Protein AF-A0A0C9ZNX4-F1 (afdb_monomer)

Mean predicted aligned error: 5.12 Å

Radius of gyration: 13.81 Å; Cα contacts (8 Å, |Δi|>4): 34; chains: 1; bounding box: 36×16×34 Å

Organism: NCBI:txid765257

Sequence (59 aa):
APSDKVVTPLKRLAIHSTATCSAEATAYGKCILATYVDVRKDTCKREFERFGQCLRQAV

pLDDT: mean 91.24, std 13.69, range [40.56, 98.5]

Foldseek 3Di:
DDDPPCQDPVNQLVCCLCPVLVVLNVLLVVQCVVCVPPDDPPSSVVSVVSSVVSSVVRD

InterPro domains:
  IPR034595 NADH dehydrogenase [ubiquinone] 1 alpha subcomplex assembly factor 8 [PTHR34561] (8-59)

Solvent-accessible surface area (backbone atoms only — not comparable to full-atom values): 3515 Å² total; per-residue (Å²): 130,92,68,94,67,82,66,52,71,69,56,46,48,50,47,36,47,66,60,77,32,31,67,38,44,48,53,30,52,52,46,46,66,75,34,65,92,73,67,53,92,67,72,52,43,71,36,45,52,51,30,52,50,45,46,72,74,70,108

Secondary structure (DSSP, 8-state):
--------HHHHHHHIIIIITHHHHHHHHHHHHHTTTS--TTTTHHHHHHHHHHHHHH-

Structure (mmCIF, N/CA/C/O backbone):
data_AF-A0A0C9ZNX4-F1
#
_entry.id   AF-A0A0C9ZNX4-F1
#
loop_
_atom_site.group_PDB
_atom_site.id
_atom_site.type_symbol
_atom_site.label_atom_id
_atom_site.label_alt_id
_atom_site.label_comp_id
_atom_site.label_asym_id
_atom_site.label_entity_id
_atom_site.label_seq_id
_atom_site.pdbx_PDB_ins_code
_atom_site.Cartn_x
_atom_site.Cartn_y
_atom_site.Cartn_z
_atom_site.occupancy
_atom_site.B_iso_or_equiv
_atom_site.auth_seq_id
_atom_site.auth_comp_id
_atom_site.auth_asym_id
_atom_site.auth_atom_id
_atom_site.pdbx_PDB_model_num
ATOM 1 N N . ALA A 1 1 ? 19.189 -4.246 -25.176 1.00 40.56 1 ALA A N 1
ATOM 2 C CA . ALA A 1 1 ? 18.318 -4.124 -23.987 1.00 40.56 1 ALA A CA 1
ATOM 3 C C . ALA A 1 1 ? 17.129 -3.242 -24.356 1.00 40.56 1 ALA A C 1
ATOM 5 O O . ALA A 1 1 ? 17.358 -2.258 -25.059 1.00 40.56 1 ALA A O 1
ATOM 6 N N . PRO A 1 2 ? 15.878 -3.591 -24.016 1.00 45.19 2 PRO A N 1
ATOM 7 C CA . PRO A 1 2 ? 14.724 -2.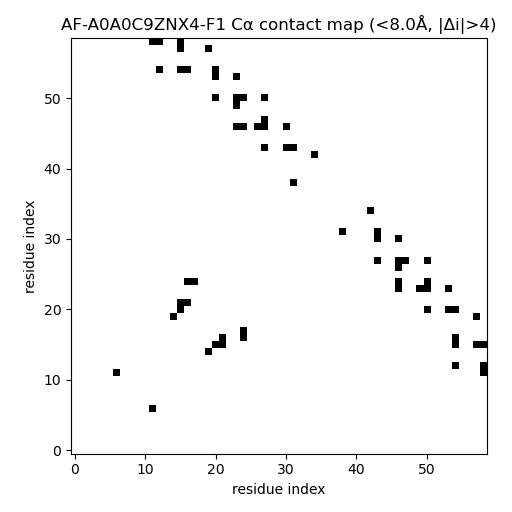867 -24.524 1.00 45.19 2 PRO A CA 1
ATOM 8 C C . PRO A 1 2 ? 14.582 -1.524 -23.793 1.00 45.19 2 PRO A C 1
ATOM 10 O O . PRO A 1 2 ? 13.948 -1.430 -22.758 1.00 45.19 2 PRO A O 1
ATOM 13 N N . SER A 1 3 ? 15.218 -0.501 -24.361 1.00 53.31 3 SER A N 1
ATOM 14 C CA . SER A 1 3 ? 14.644 0.817 -24.629 1.00 53.31 3 SER A CA 1
ATOM 15 C C . SER A 1 3 ? 13.825 1.463 -23.492 1.00 53.31 3 SER A C 1
ATOM 17 O O . SER A 1 3 ? 12.608 1.299 -23.426 1.00 53.31 3 SER A O 1
ATOM 19 N N . ASP A 1 4 ? 14.504 2.299 -22.696 1.00 54.53 4 ASP A N 1
ATOM 20 C CA . ASP A 1 4 ? 14.002 3.428 -21.886 1.00 54.53 4 ASP A CA 1
ATOM 21 C C . ASP A 1 4 ? 13.181 4.444 -22.720 1.00 54.53 4 ASP A C 1
ATOM 23 O O . ASP A 1 4 ? 13.457 5.644 -22.775 1.00 54.53 4 ASP A O 1
ATOM 27 N N . LYS A 1 5 ? 12.173 3.982 -23.465 1.00 57.06 5 LYS A N 1
ATOM 28 C CA . LYS A 1 5 ? 11.310 4.842 -24.276 1.00 57.06 5 LYS A CA 1
ATOM 29 C C . LYS A 1 5 ? 10.311 5.519 -23.359 1.00 57.06 5 LYS A C 1
ATOM 31 O O . LYS A 1 5 ? 9.325 4.893 -22.986 1.00 57.06 5 LYS A O 1
ATOM 36 N N . VAL A 1 6 ? 10.607 6.774 -23.014 1.00 65.44 6 VAL A N 1
ATOM 37 C CA . VAL A 1 6 ? 9.699 7.815 -22.493 1.00 65.44 6 VAL A CA 1
ATOM 38 C C . VAL A 1 6 ? 8.398 7.229 -21.938 1.00 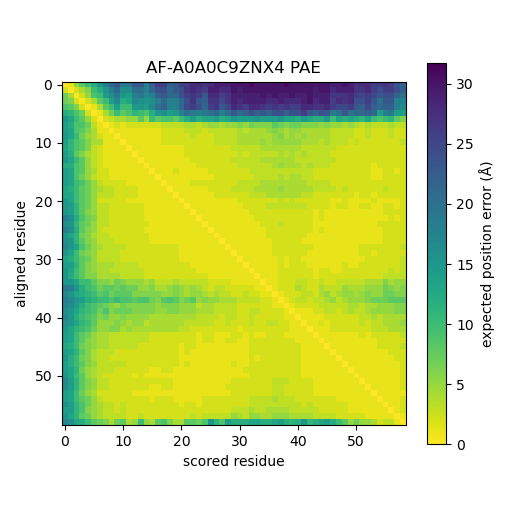65.44 6 VAL A C 1
ATOM 40 O O . VAL A 1 6 ? 7.335 7.270 -22.559 1.00 65.44 6 VAL A O 1
ATOM 43 N N . VAL A 1 7 ? 8.502 6.601 -20.771 1.00 80.38 7 VAL A N 1
ATOM 44 C CA . VAL A 1 7 ? 7.337 6.096 -20.054 1.00 80.38 7 VAL A CA 1
ATOM 45 C C . VAL A 1 7 ? 6.637 7.316 -19.469 1.00 80.38 7 VAL A C 1
ATOM 47 O O . VAL A 1 7 ? 7.248 8.066 -18.707 1.00 80.38 7 VAL A O 1
ATOM 50 N N . THR A 1 8 ? 5.375 7.543 -19.843 1.00 92.06 8 THR A N 1
ATOM 51 C CA . THR A 1 8 ? 4.600 8.664 -19.292 1.00 92.06 8 THR A CA 1
ATOM 52 C C . THR A 1 8 ? 4.569 8.572 -17.762 1.00 92.06 8 THR A C 1
ATOM 54 O O . THR A 1 8 ? 4.564 7.457 -17.229 1.00 92.06 8 THR A O 1
ATOM 57 N N . PRO A 1 9 ? 4.520 9.699 -17.030 1.00 91.81 9 PRO A N 1
ATOM 58 C CA . PRO A 1 9 ? 4.547 9.677 -15.566 1.00 91.81 9 PRO A CA 1
ATOM 59 C C . PRO A 1 9 ? 3.510 8.728 -14.943 1.00 91.81 9 PRO A C 1
ATOM 61 O O . PRO A 1 9 ? 3.831 7.973 -14.031 1.00 91.81 9 PRO A O 1
ATOM 64 N N . LEU A 1 10 ? 2.295 8.673 -15.504 1.00 92.44 10 LEU A N 1
ATOM 65 C CA . LEU A 1 10 ? 1.250 7.739 -15.069 1.00 92.44 10 LEU A CA 1
ATOM 66 C C . LEU A 1 10 ? 1.627 6.270 -15.300 1.00 92.44 10 LEU A C 1
ATOM 68 O O . LEU A 1 10 ? 1.384 5.429 -14.439 1.00 92.44 10 LEU A O 1
ATOM 72 N N . LYS A 1 11 ? 2.245 5.947 -16.441 1.00 92.88 11 LYS A N 1
ATOM 73 C CA . LYS A 1 11 ? 2.688 4.580 -16.736 1.00 92.88 11 LYS A CA 1
ATOM 74 C C . LYS A 1 11 ? 3.854 4.169 -15.834 1.00 92.88 11 LYS A C 1
ATOM 76 O O . LYS A 1 11 ? 3.889 3.028 -15.385 1.00 92.88 11 LYS A O 1
ATOM 81 N N . ARG A 1 12 ? 4.763 5.095 -15.514 1.00 92.38 12 ARG A N 1
ATOM 82 C CA . ARG A 1 12 ? 5.850 4.871 -14.549 1.00 92.38 12 ARG A CA 1
ATOM 83 C C . ARG A 1 12 ? 5.277 4.587 -13.160 1.00 92.38 12 ARG A C 1
ATOM 85 O O . ARG A 1 12 ? 5.627 3.577 -12.557 1.00 92.38 12 ARG A O 1
ATOM 92 N N . LEU A 1 13 ? 4.342 5.419 -12.695 1.00 93.94 13 LEU A N 1
ATOM 93 C CA . LEU A 1 13 ? 3.651 5.218 -11.421 1.00 93.94 13 LEU A CA 1
ATOM 94 C C . LEU A 1 13 ? 2.959 3.849 -11.361 1.00 93.94 13 LEU A C 1
ATOM 96 O O . LEU A 1 13 ? 3.088 3.147 -10.359 1.00 93.94 13 LEU A O 1
ATOM 100 N N . ALA A 1 14 ? 2.263 3.452 -12.431 1.00 94.38 14 ALA A N 1
ATOM 101 C CA . ALA A 1 14 ? 1.582 2.162 -12.501 1.00 94.38 14 ALA A CA 1
ATOM 102 C C . ALA A 1 14 ? 2.572 0.994 -12.366 1.00 94.38 14 ALA A C 1
ATOM 104 O O . ALA A 1 14 ? 2.354 0.105 -11.547 1.00 94.38 14 ALA A O 1
ATOM 105 N N . ILE A 1 15 ? 3.693 1.041 -13.096 1.00 95.06 15 ILE A N 1
ATOM 106 C CA . ILE A 1 15 ? 4.747 0.018 -13.025 1.00 95.06 15 ILE A CA 1
ATOM 107 C C . ILE A 1 15 ? 5.284 -0.113 -11.598 1.00 95.06 15 ILE A C 1
ATOM 109 O O . ILE A 1 15 ? 5.325 -1.219 -11.060 1.00 95.06 15 ILE A O 1
ATOM 113 N N . HIS A 1 16 ? 5.667 0.994 -10.958 1.00 96.19 16 HIS A N 1
ATOM 114 C CA . HIS A 1 16 ? 6.225 0.925 -9.607 1.00 96.19 16 HIS A CA 1
ATOM 115 C C . HIS A 1 16 ? 5.182 0.536 -8.556 1.00 96.19 16 HIS A C 1
ATOM 117 O O . HIS A 1 16 ? 5.524 -0.164 -7.609 1.00 96.19 16 HIS A O 1
ATOM 123 N N . SER A 1 17 ? 3.908 0.883 -8.755 1.00 96.62 17 SER A N 1
ATOM 124 C CA . SER A 1 17 ? 2.808 0.441 -7.886 1.00 96.62 17 SER A CA 1
ATOM 125 C C . SER A 1 17 ? 2.605 -1.074 -7.913 1.00 96.62 17 SER A C 1
ATOM 127 O O . SER A 1 17 ? 2.380 -1.673 -6.866 1.00 96.62 17 SER A O 1
ATOM 129 N N . THR A 1 18 ? 2.677 -1.702 -9.092 1.00 95.69 18 THR A N 1
ATOM 130 C CA . THR A 1 18 ? 2.301 -3.117 -9.257 1.00 95.69 18 THR A CA 1
ATOM 131 C C . THR A 1 18 ? 3.475 -4.083 -9.321 1.00 95.69 18 THR A C 1
ATOM 133 O O . THR A 1 18 ? 3.268 -5.275 -9.119 1.00 95.69 18 THR A O 1
ATOM 136 N N . ALA A 1 19 ? 4.686 -3.612 -9.626 1.00 95.69 19 ALA A N 1
ATOM 137 C CA . ALA A 1 19 ? 5.884 -4.447 -9.684 1.00 95.69 19 ALA A CA 1
ATOM 138 C C . ALA A 1 19 ? 6.813 -4.155 -8.499 1.00 95.69 19 ALA A C 1
ATOM 140 O O . ALA A 1 19 ? 6.984 -5.012 -7.633 1.00 95.69 19 ALA A O 1
ATOM 141 N N . THR A 1 20 ? 7.367 -2.938 -8.433 1.00 96.75 20 THR A N 1
ATOM 142 C CA . THR A 1 20 ? 8.385 -2.560 -7.435 1.00 96.75 20 THR A CA 1
ATOM 143 C C . THR A 1 20 ? 7.848 -2.573 -6.003 1.00 96.75 20 THR A C 1
ATOM 145 O O . THR A 1 20 ? 8.458 -3.189 -5.142 1.00 96.75 20 THR A O 1
ATOM 148 N N . CYS A 1 21 ? 6.696 -1.946 -5.762 1.00 98.19 21 CYS A N 1
ATOM 149 C CA . CYS A 1 21 ? 6.079 -1.783 -4.440 1.00 98.19 21 CYS A CA 1
ATOM 150 C C . CYS A 1 21 ? 4.893 -2.739 -4.225 1.00 98.19 21 CYS A C 1
ATOM 152 O O . CYS A 1 21 ? 3.940 -2.433 -3.503 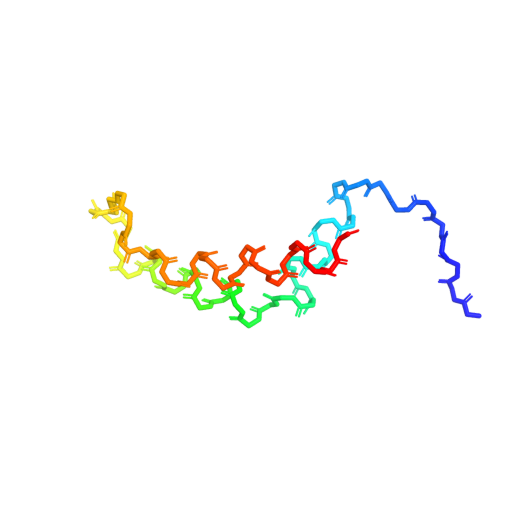1.00 98.19 21 CYS A O 1
ATOM 154 N N . SER A 1 22 ? 4.903 -3.881 -4.920 1.00 98.12 22 SER A N 1
ATOM 155 C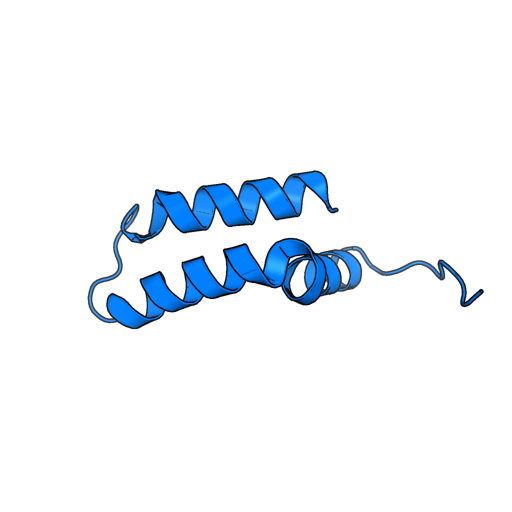 CA . SER A 1 22 ? 3.782 -4.828 -4.961 1.00 98.12 22 SER A CA 1
ATOM 156 C C . SER A 1 22 ? 3.457 -5.436 -3.592 1.00 98.12 22 SER A C 1
ATOM 158 O O . SER A 1 22 ? 2.288 -5.695 -3.288 1.00 98.12 22 SER A O 1
ATOM 160 N N . ALA A 1 23 ? 4.468 -5.625 -2.741 1.00 98.38 23 ALA A N 1
ATOM 161 C CA . ALA A 1 23 ? 4.301 -6.152 -1.392 1.00 98.38 23 ALA A CA 1
ATOM 162 C C . ALA A 1 23 ? 3.539 -5.166 -0.491 1.00 98.38 23 ALA A C 1
ATOM 164 O O . ALA A 1 23 ? 2.556 -5.541 0.154 1.00 98.38 23 ALA A O 1
ATOM 165 N N . GLU A 1 24 ? 3.943 -3.896 -0.489 1.00 98.44 24 GLU A N 1
ATOM 166 C CA . GLU A 1 24 ? 3.302 -2.819 0.262 1.00 98.44 24 GLU A CA 1
ATOM 167 C C . GLU A 1 24 ? 1.892 -2.544 -0.265 1.00 98.44 24 GLU A C 1
ATOM 169 O O . GLU A 1 24 ? 0.955 -2.420 0.526 1.00 98.44 24 GLU A O 1
ATOM 174 N N . ALA A 1 25 ? 1.719 -2.525 -1.592 1.00 98.06 25 ALA A N 1
ATOM 175 C CA . ALA A 1 25 ? 0.414 -2.377 -2.232 1.00 98.06 25 ALA A CA 1
ATOM 176 C C . ALA A 1 25 ? -0.547 -3.501 -1.812 1.00 98.06 25 ALA A C 1
ATOM 178 O O . ALA A 1 25 ? -1.697 -3.242 -1.452 1.00 98.06 25 ALA A O 1
ATOM 179 N N . THR A 1 26 ? -0.068 -4.749 -1.786 1.00 98.44 26 THR A N 1
ATOM 180 C CA . THR A 1 26 ? -0.861 -5.908 -1.350 1.00 98.44 26 THR A CA 1
ATOM 181 C C . THR A 1 26 ? -1.231 -5.815 0.128 1.00 98.44 26 THR A C 1
ATOM 183 O O . THR A 1 26 ? -2.368 -6.107 0.498 1.00 98.44 26 THR A O 1
ATOM 186 N N . ALA A 1 27 ? -0.296 -5.408 0.990 1.00 98.50 27 ALA A N 1
ATOM 187 C CA . ALA A 1 27 ? -0.561 -5.228 2.416 1.00 98.50 27 ALA A CA 1
ATOM 188 C C . ALA A 1 27 ? -1.621 -4.141 2.662 1.00 98.50 27 ALA A C 1
ATOM 190 O O . ALA A 1 27 ? -2.566 -4.363 3.422 1.00 98.50 27 ALA A O 1
ATOM 191 N N . TYR A 1 28 ? -1.510 -3.007 1.965 1.00 98.31 28 TYR A N 1
ATOM 192 C CA .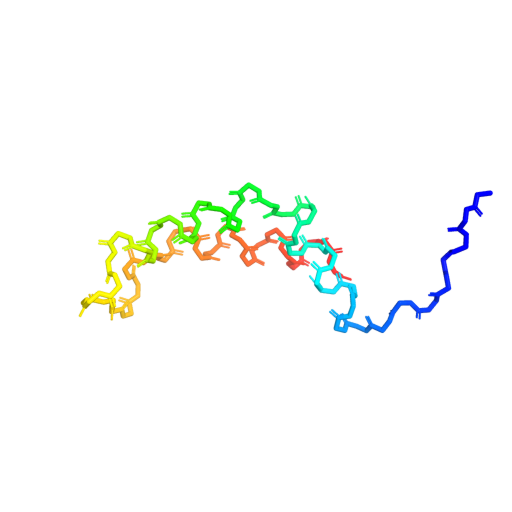 TYR A 1 28 ? -2.498 -1.934 2.025 1.00 98.31 28 TYR A CA 1
ATOM 193 C C . TYR A 1 28 ? -3.874 -2.394 1.530 1.00 98.31 28 TYR A C 1
ATOM 195 O O . TYR A 1 28 ? -4.868 -2.220 2.236 1.00 98.31 28 TYR A O 1
ATOM 203 N N . GLY A 1 29 ? -3.933 -3.064 0.376 1.00 97.00 29 GLY A N 1
ATOM 204 C CA . GLY A 1 29 ? -5.178 -3.604 -0.173 1.00 97.00 29 GLY A CA 1
ATOM 205 C C 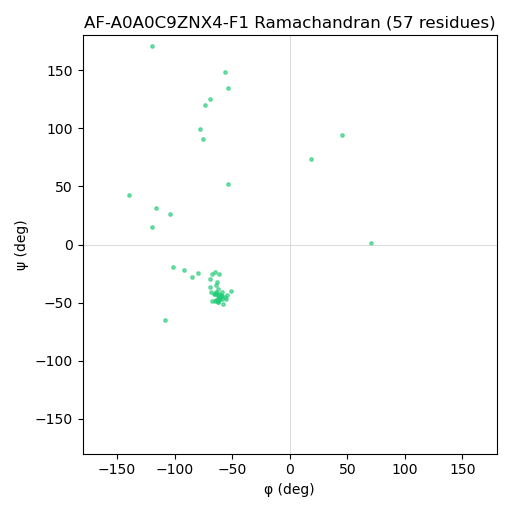. GLY A 1 29 ? -5.866 -4.602 0.762 1.00 97.00 29 GLY A C 1
ATOM 206 O O . GLY A 1 29 ? -7.079 -4.535 0.941 1.00 97.00 29 GLY A O 1
ATOM 207 N N . LYS A 1 30 ? -5.101 -5.479 1.427 1.00 98.31 30 LYS A N 1
ATOM 208 C CA . LYS A 1 30 ? -5.633 -6.408 2.440 1.00 98.31 30 LYS A CA 1
ATOM 209 C C . LYS A 1 30 ? -6.260 -5.678 3.627 1.00 98.31 30 LYS A C 1
ATOM 211 O O . LYS A 1 30 ? -7.329 -6.084 4.073 1.00 98.31 30 LYS A O 1
ATOM 216 N N . CYS A 1 31 ? -5.626 -4.612 4.117 1.00 98.06 31 CYS A N 1
ATOM 217 C CA . CYS A 1 31 ? -6.186 -3.808 5.202 1.00 98.06 31 CYS A CA 1
ATOM 218 C C . CYS A 1 31 ? -7.513 -3.158 4.786 1.00 98.06 31 CYS A C 1
ATOM 220 O O . CYS A 1 31 ? -8.515 -3.324 5.476 1.00 98.06 31 CYS A O 1
ATOM 222 N N . ILE A 1 32 ? -7.546 -2.507 3.618 1.00 97.69 32 ILE A N 1
ATOM 223 C CA . ILE A 1 32 ? -8.763 -1.867 3.101 1.00 97.69 32 ILE A CA 1
ATOM 224 C C . ILE A 1 32 ? -9.885 -2.887 2.917 1.00 97.69 32 ILE A C 1
ATOM 226 O O . ILE A 1 32 ? -11.011 -2.621 3.321 1.00 97.69 32 ILE A O 1
ATOM 230 N N . LEU A 1 33 ? -9.585 -4.063 2.359 1.00 97.25 33 LEU A N 1
ATOM 231 C CA . LEU A 1 33 ? -10.577 -5.120 2.178 1.00 97.25 33 LEU A CA 1
ATOM 232 C C . LEU A 1 33 ? -11.136 -5.619 3.518 1.00 97.25 33 LEU A C 1
ATOM 234 O O . LEU A 1 33 ? -12.332 -5.868 3.619 1.00 97.25 33 LEU A O 1
ATOM 238 N N . ALA A 1 34 ? -10.300 -5.731 4.551 1.00 97.12 34 ALA A N 1
ATOM 239 C CA . ALA A 1 34 ? -10.742 -6.141 5.881 1.00 97.12 34 ALA A CA 1
ATOM 240 C C . ALA A 1 34 ? -11.658 -5.104 6.556 1.00 97.12 34 ALA A C 1
ATOM 242 O O . ALA A 1 34 ? -12.473 -5.471 7.399 1.00 97.12 34 ALA A O 1
ATOM 243 N N . THR A 1 35 ? -11.547 -3.825 6.188 1.00 95.06 35 THR A N 1
ATOM 244 C CA . THR A 1 35 ? -12.276 -2.721 6.833 1.00 95.06 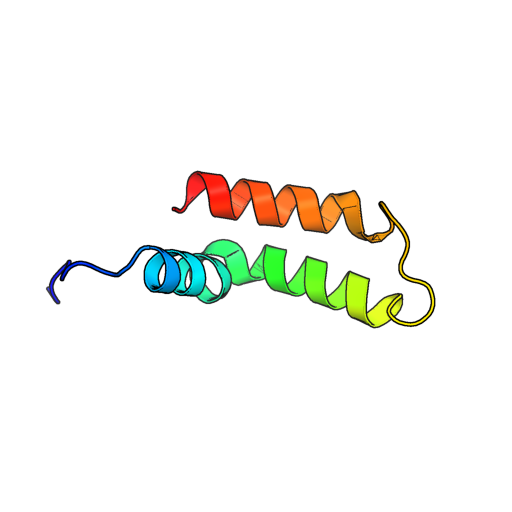35 THR A CA 1
ATOM 245 C C . THR A 1 35 ? -13.197 -1.953 5.883 1.00 95.06 35 THR A C 1
ATOM 247 O O . THR A 1 35 ? -13.603 -0.845 6.214 1.00 95.06 35 THR A O 1
ATOM 250 N N . TYR A 1 36 ? -13.521 -2.481 4.696 1.00 94.12 36 TYR A N 1
ATOM 251 C CA . TYR A 1 36 ? -14.100 -1.678 3.603 1.00 94.12 36 TYR A CA 1
ATOM 252 C C . TYR A 1 36 ? -15.457 -1.031 3.936 1.00 94.12 36 TYR A C 1
ATOM 254 O O . TYR A 1 36 ? -15.808 -0.010 3.350 1.00 94.12 36 TYR A O 1
ATOM 262 N N . VAL A 1 37 ? -16.208 -1.611 4.877 1.00 95.69 37 VAL A N 1
ATOM 263 C CA . VAL A 1 37 ? -17.533 -1.131 5.307 1.00 95.69 37 VAL A CA 1
ATOM 264 C C . VAL A 1 37 ? -17.482 0.041 6.292 1.00 95.69 37 VAL A C 1
ATOM 266 O O . VAL A 1 37 ? -18.434 0.809 6.360 1.00 95.69 37 VAL A O 1
ATOM 269 N N . ASP A 1 38 ? -16.389 0.192 7.041 1.00 92.44 38 ASP A N 1
ATOM 270 C CA . ASP A 1 38 ? -16.194 1.261 8.035 1.00 92.44 38 ASP A CA 1
ATOM 271 C C . ASP A 1 38 ? -14.755 1.783 7.963 1.00 92.44 38 ASP A C 1
ATOM 273 O O . ASP A 1 38 ? -14.060 1.974 8.961 1.00 92.44 38 ASP A O 1
ATOM 277 N N . VAL A 1 39 ? -14.256 1.970 6.739 1.00 93.19 39 VAL A N 1
ATOM 278 C CA . VAL A 1 39 ? -12.941 2.572 6.550 1.00 93.19 39 VAL A CA 1
ATOM 279 C C . VAL A 1 39 ? -13.028 4.043 6.943 1.00 93.19 39 VAL A C 1
ATOM 281 O O . VAL A 1 39 ? -13.851 4.809 6.440 1.00 93.19 39 VAL A O 1
ATOM 284 N N . ARG A 1 40 ? -12.162 4.454 7.864 1.00 94.69 40 ARG A N 1
ATOM 285 C CA . ARG A 1 40 ? -12.054 5.832 8.336 1.00 94.69 40 ARG A CA 1
ATOM 286 C C . ARG A 1 40 ? -10.657 6.348 8.048 1.00 94.69 40 ARG A C 1
ATOM 288 O O . ARG A 1 40 ? -9.748 5.615 7.645 1.00 94.69 40 ARG A O 1
ATOM 295 N N . LYS A 1 41 ? -10.481 7.652 8.251 1.00 94.00 41 LYS A N 1
ATOM 296 C CA . LYS A 1 41 ? -9.148 8.240 8.235 1.00 94.00 41 LYS A CA 1
ATOM 297 C C . LYS A 1 41 ? -8.265 7.465 9.218 1.00 94.00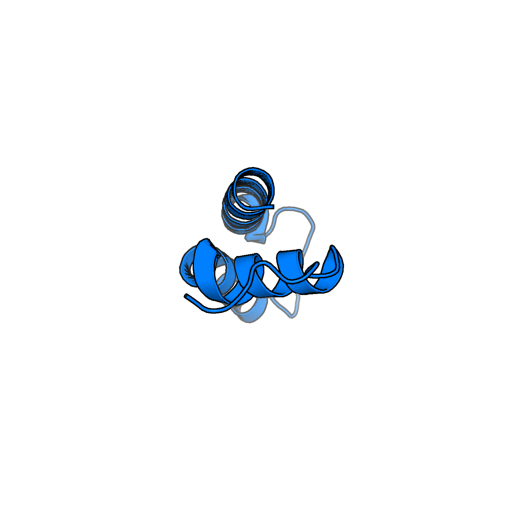 41 LYS A C 1
ATOM 299 O O . LYS A 1 41 ? -8.680 7.173 10.332 1.00 94.00 41 LYS A O 1
ATOM 304 N N . ASP A 1 42 ? -7.063 7.145 8.763 1.00 95.56 42 ASP A N 1
ATOM 305 C CA . ASP A 1 42 ? -6.021 6.448 9.510 1.00 95.56 42 ASP A CA 1
ATOM 306 C C . ASP A 1 42 ? -6.249 4.949 9.814 1.00 95.56 42 ASP A C 1
ATOM 308 O O . ASP A 1 42 ? -5.340 4.316 10.349 1.00 95.56 42 ASP A O 1
ATOM 312 N N . THR A 1 43 ? -7.360 4.330 9.380 1.00 96.69 43 THR A N 1
ATOM 313 C CA . THR A 1 43 ? -7.617 2.882 9.571 1.00 96.69 43 THR A CA 1
ATOM 314 C C . THR A 1 43 ? -6.480 1.996 9.041 1.00 96.69 43 THR A C 1
ATOM 316 O O . THR A 1 43 ? -6.050 1.073 9.723 1.00 96.69 43 THR A O 1
ATOM 319 N N . CYS A 1 44 ? -5.952 2.313 7.855 1.00 97.88 44 CYS A N 1
ATOM 320 C CA . CYS A 1 44 ? -4.838 1.601 7.210 1.00 97.88 44 CYS A CA 1
ATOM 321 C C . CYS A 1 44 ? -3.597 2.494 7.058 1.00 97.88 44 CYS A C 1
ATOM 323 O O . CYS A 1 44 ? -2.861 2.394 6.072 1.00 97.88 44 CYS A O 1
ATOM 325 N N . LYS A 1 45 ? -3.405 3.438 7.994 1.00 98.00 45 LYS A N 1
ATOM 326 C CA . LYS A 1 45 ? -2.372 4.483 7.906 1.00 98.00 45 LYS A CA 1
ATOM 327 C C . LYS A 1 45 ? -0.978 3.907 7.705 1.00 98.00 45 LYS A C 1
ATOM 329 O O . LYS A 1 45 ? -0.246 4.360 6.835 1.00 98.00 45 LYS A O 1
ATOM 334 N N . ARG A 1 46 ? -0.624 2.899 8.497 1.00 98.25 46 ARG A N 1
ATOM 335 C CA . ARG A 1 46 ? 0.716 2.307 8.499 1.00 98.25 46 ARG A CA 1
ATOM 336 C C . ARG A 1 46 ? 1.057 1.693 7.142 1.00 98.25 46 ARG A C 1
ATOM 338 O O . ARG A 1 46 ? 2.154 1.890 6.627 1.00 98.25 46 ARG A O 1
ATOM 345 N N . GLU A 1 47 ? 0.129 0.937 6.568 1.00 98.31 47 GLU A N 1
ATOM 346 C CA . GLU A 1 47 ? 0.285 0.294 5.267 1.00 98.31 47 GLU A CA 1
ATOM 347 C C . GLU A 1 47 ? 0.321 1.344 4.151 1.00 98.31 47 GLU A C 1
ATOM 349 O O . GLU A 1 47 ? 1.167 1.268 3.261 1.00 98.31 47 GLU A O 1
ATOM 354 N N . PHE A 1 48 ? -0.533 2.367 4.246 1.00 98.00 48 PHE A N 1
ATOM 355 C CA . PHE A 1 48 ? -0.556 3.494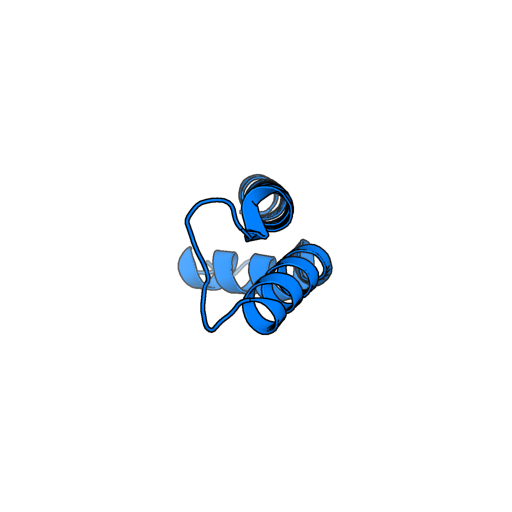 3.317 1.00 98.00 48 PHE A CA 1
ATOM 356 C C . PHE A 1 48 ? 0.760 4.287 3.320 1.00 98.00 48 PHE A C 1
ATOM 358 O O . PHE A 1 48 ? 1.303 4.587 2.259 1.00 98.00 48 PHE A O 1
ATOM 365 N N . GLU A 1 49 ? 1.306 4.603 4.496 1.00 98.38 49 GLU A N 1
ATOM 366 C CA . GLU A 1 49 ? 2.567 5.336 4.636 1.00 98.38 49 GLU A CA 1
ATOM 367 C C . GLU A 1 49 ? 3.743 4.553 4.053 1.00 98.38 49 GLU A C 1
ATOM 369 O O . GLU A 1 49 ? 4.549 5.131 3.321 1.00 98.38 49 GLU A O 1
ATOM 374 N N . ARG A 1 50 ? 3.808 3.240 4.312 1.00 98.31 50 ARG A N 1
ATOM 375 C CA . ARG A 1 50 ? 4.830 2.349 3.738 1.00 98.31 50 ARG A CA 1
ATOM 376 C C . ARG A 1 50 ? 4.728 2.276 2.220 1.00 98.31 50 ARG A C 1
ATOM 378 O O . ARG A 1 50 ? 5.729 2.462 1.532 1.00 98.31 50 ARG A O 1
ATOM 385 N N . PHE A 1 51 ? 3.521 2.072 1.695 1.00 98.38 51 PHE A N 1
ATOM 386 C CA . PHE A 1 51 ? 3.301 2.037 0.252 1.00 98.38 51 PHE A CA 1
ATOM 387 C C . PHE A 1 51 ? 3.671 3.372 -0.407 1.00 98.38 51 PHE A C 1
ATOM 389 O O . PHE A 1 51 ? 4.429 3.404 -1.376 1.00 98.38 51 PHE A O 1
ATOM 396 N N . GLY A 1 52 ? 3.226 4.490 0.170 1.00 97.56 52 GLY A N 1
ATOM 397 C CA . GLY A 1 52 ? 3.560 5.827 -0.311 1.00 97.56 52 GLY A CA 1
ATOM 398 C C . GLY A 1 52 ? 5.053 6.151 -0.220 1.00 97.56 52 GLY A C 1
ATOM 399 O O . GLY A 1 52 ? 5.576 6.842 -1.092 1.00 97.56 52 GLY A O 1
ATOM 400 N N . GLN A 1 53 ? 5.756 5.655 0.803 1.00 98.31 53 GLN A N 1
ATOM 401 C CA . GLN A 1 53 ? 7.210 5.780 0.906 1.00 98.31 53 GLN A CA 1
ATOM 402 C C . GLN A 1 53 ? 7.915 5.035 -0.227 1.00 98.31 53 GLN A C 1
ATOM 404 O O . GLN A 1 53 ? 8.763 5.637 -0.882 1.00 98.31 53 GLN A O 1
ATOM 409 N N . CYS A 1 54 ? 7.533 3.784 -0.494 1.00 98.12 54 CYS A N 1
ATOM 410 C CA . CYS A 1 54 ? 8.104 3.010 -1.594 1.00 98.12 54 CYS A CA 1
ATOM 411 C C . CYS A 1 54 ? 7.889 3.713 -2.944 1.00 98.12 54 CYS A C 1
ATOM 413 O O . CYS A 1 54 ? 8.839 3.919 -3.696 1.00 98.12 54 CYS A O 1
ATOM 415 N N . LEU A 1 55 ? 6.666 4.184 -3.221 1.00 96.56 55 LEU A N 1
ATOM 416 C CA . LEU A 1 55 ? 6.364 4.893 -4.469 1.00 96.56 55 LEU A CA 1
ATOM 417 C C . LEU A 1 55 ? 7.196 6.164 -4.652 1.00 96.56 55 LEU A C 1
ATOM 419 O O . LEU A 1 55 ? 7.720 6.395 -5.735 1.00 96.56 55 LEU A O 1
ATOM 423 N N . ARG A 1 56 ? 7.340 6.976 -3.598 1.00 95.38 56 ARG A N 1
ATOM 424 C CA . ARG A 1 56 ? 8.141 8.210 -3.646 1.00 95.38 56 ARG A CA 1
ATOM 425 C C . ARG A 1 56 ? 9.632 7.955 -3.864 1.00 95.38 56 ARG A C 1
ATOM 427 O O . ARG A 1 56 ? 10.321 8.856 -4.320 1.00 95.38 56 ARG A O 1
ATOM 434 N N . GLN A 1 57 ? 10.130 6.773 -3.510 1.00 95.50 57 GLN A N 1
ATOM 435 C CA . GLN A 1 57 ? 11.514 6.373 -3.774 1.00 95.50 57 GLN A CA 1
ATOM 436 C C . GLN A 1 57 ? 11.695 5.784 -5.179 1.00 95.50 57 GLN A C 1
ATOM 438 O O . GLN A 1 57 ? 12.790 5.858 -5.728 1.00 95.50 57 GLN A O 1
ATOM 443 N N . ALA A 1 58 ? 10.646 5.184 -5.743 1.00 90.44 58 ALA A N 1
ATOM 444 C CA . ALA A 1 58 ? 10.713 4.447 -7.000 1.00 90.44 58 ALA A CA 1
ATOM 445 C C . ALA A 1 58 ? 10.410 5.288 -8.258 1.00 90.44 58 ALA A C 1
ATOM 447 O O . ALA A 1 58 ? 10.801 4.878 -9.348 1.00 90.44 58 ALA A O 1
ATOM 448 N N . VAL A 1 59 ? 9.702 6.419 -8.131 1.00 80.19 59 VAL A N 1
ATOM 449 C CA . VAL A 1 59 ? 9.210 7.259 -9.252 1.00 80.19 59 VAL A CA 1
ATOM 450 C C . VAL A 1 59 ? 10.095 8.474 -9.497 1.00 80.19 59 VAL A C 1
ATOM 452 O O . VAL A 1 59 ? 10.431 8.698 -10.693 1.00 80.19 59 VAL A O 1
#